Protein AF-A0A1I0FCU1-F1 (afdb_monomer)

Foldseek 3Di:
DPDDPVNCVPPVVVVVVVVVVVVVVVVVVVPDDPPPDPPPDDDD

pLDDT: mean 72.68, std 8.8, range [52.66, 88.81]

Structure (mmCIF, N/CA/C/O backbone):
data_AF-A0A1I0FCU1-F1
#
_entry.id   AF-A0A1I0FCU1-F1
#
loop_
_atom_site.group_PDB
_atom_site.id
_atom_site.type_symbol
_atom_site.label_atom_id
_atom_site.label_alt_id
_atom_site.label_comp_id
_atom_site.label_asym_id
_atom_site.label_entity_id
_atom_site.label_seq_id
_atom_site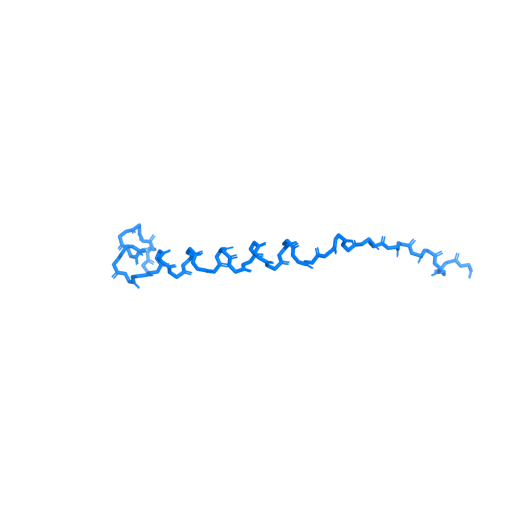.pdbx_PDB_ins_code
_atom_site.Cartn_x
_atom_site.Cartn_y
_atom_site.Cartn_z
_atom_site.occupancy
_atom_site.B_iso_or_equiv
_atom_site.auth_seq_id
_atom_site.auth_comp_id
_atom_site.auth_asym_id
_atom_site.auth_atom_id
_atom_site.pdbx_PDB_model_num
ATOM 1 N N . MET A 1 1 ? -22.028 -7.455 4.280 1.00 68.44 1 MET A N 1
ATOM 2 C CA . MET A 1 1 ? -22.104 -6.192 5.042 1.00 68.44 1 MET A CA 1
ATOM 3 C C . MET A 1 1 ? -21.351 -5.138 4.253 1.00 68.44 1 MET A C 1
ATOM 5 O O . MET A 1 1 ? -20.341 -5.511 3.664 1.00 68.44 1 MET A O 1
ATOM 9 N N . PRO A 1 2 ? -21.851 -3.896 4.153 1.00 76.00 2 PRO A N 1
ATOM 10 C CA . PRO A 1 2 ? -21.069 -2.806 3.580 1.00 76.00 2 PRO A CA 1
ATOM 11 C C . PRO A 1 2 ? -19.867 -2.546 4.493 1.00 76.00 2 PRO A C 1
ATOM 13 O O . PRO A 1 2 ? -20.046 -2.482 5.705 1.00 76.00 2 PRO A O 1
ATOM 16 N N . LEU A 1 3 ? -18.668 -2.463 3.918 1.00 64.88 3 LEU A N 1
ATOM 17 C CA . LEU A 1 3 ? -17.469 -2.058 4.651 1.00 64.88 3 LEU A CA 1
ATOM 18 C C . LEU A 1 3 ? -17.656 -0.602 5.082 1.00 64.88 3 LEU A C 1
ATOM 20 O O . LEU A 1 3 ? -17.920 0.248 4.229 1.00 64.88 3 LEU A O 1
ATOM 24 N N . THR A 1 4 ? -17.575 -0.331 6.382 1.00 75.06 4 THR A N 1
ATOM 25 C CA . THR A 1 4 ? -17.654 1.031 6.926 1.00 75.06 4 THR A CA 1
ATOM 26 C C . THR A 1 4 ? -16.275 1.508 7.359 1.00 75.06 4 THR A C 1
ATOM 28 O O . THR A 1 4 ? -15.394 0.700 7.644 1.00 75.06 4 THR A O 1
ATOM 31 N N . ASP A 1 5 ? -16.080 2.824 7.438 1.00 70.00 5 ASP A N 1
ATOM 32 C CA . ASP A 1 5 ? -14.800 3.428 7.841 1.00 70.00 5 ASP A CA 1
ATOM 33 C C . ASP A 1 5 ? -14.308 2.911 9.213 1.00 70.00 5 ASP A C 1
ATOM 35 O O . ASP A 1 5 ? -13.108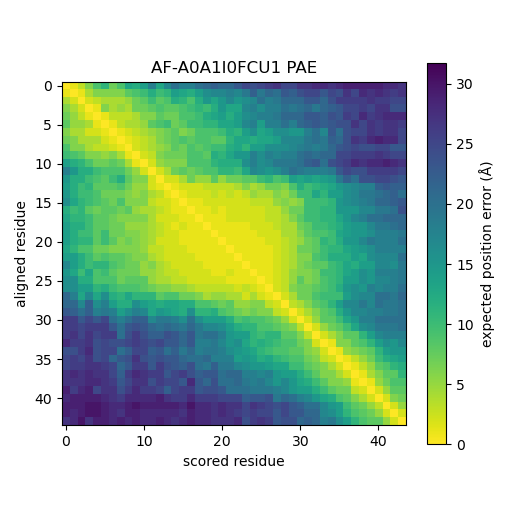 2.749 9.436 1.00 70.00 5 ASP A O 1
ATOM 39 N N . ASP A 1 6 ? -15.233 2.541 10.106 1.00 72.88 6 ASP A N 1
ATOM 40 C CA . ASP A 1 6 ? -14.933 1.925 11.405 1.00 72.88 6 ASP A CA 1
ATOM 41 C C . ASP A 1 6 ? -14.242 0.553 11.286 1.00 72.88 6 ASP A C 1
ATOM 43 O O . ASP A 1 6 ? -13.436 0.196 12.150 1.00 72.88 6 ASP A O 1
ATOM 47 N N . ASP A 1 7 ? -14.527 -0.214 10.229 1.00 71.44 7 ASP A N 1
ATOM 48 C CA . ASP A 1 7 ? -13.903 -1.519 9.968 1.00 71.44 7 ASP A CA 1
ATOM 49 C C . ASP A 1 7 ? -12.436 -1.368 9.521 1.00 71.44 7 ASP A C 1
ATOM 51 O O . ASP A 1 7 ? -11.631 -2.287 9.685 1.00 71.44 7 ASP A O 1
ATOM 55 N N . PHE A 1 8 ? -12.063 -0.203 8.979 1.00 65.69 8 PHE A N 1
ATOM 56 C CA . PHE A 1 8 ? -10.683 0.105 8.591 1.00 65.69 8 PHE A CA 1
ATOM 57 C C . PHE A 1 8 ? -9.825 0.517 9.790 1.00 65.69 8 PHE A C 1
ATOM 59 O O . PHE A 1 8 ? -8.650 0.147 9.856 1.00 65.69 8 PHE A O 1
ATOM 66 N N . LEU A 1 9 ? -10.412 1.244 10.748 1.00 67.56 9 LEU A N 1
ATOM 67 C CA . LEU A 1 9 ? -9.728 1.652 11.977 1.00 67.56 9 LEU A CA 1
ATOM 68 C C . LEU A 1 9 ? -9.607 0.511 12.998 1.00 67.56 9 LEU A C 1
ATOM 70 O O . LEU A 1 9 ? -8.604 0.439 13.702 1.00 67.56 9 LEU A O 1
ATOM 74 N N . LYS A 1 10 ? -10.608 -0.374 13.105 1.00 69.38 10 LYS A N 1
ATOM 75 C CA . LYS A 1 10 ? -10.627 -1.434 14.133 1.00 69.38 10 LYS A CA 1
ATOM 76 C C . LYS A 1 10 ? -9.664 -2.589 13.877 1.00 69.38 10 LYS A C 1
ATOM 78 O O . LYS A 1 10 ? -9.163 -3.163 14.837 1.00 69.38 10 LYS A O 1
ATOM 83 N N . ASP A 1 11 ? -9.403 -2.922 12.617 1.00 64.31 11 ASP A N 1
ATOM 84 C CA . ASP A 1 11 ? -8.655 -4.133 12.252 1.00 64.31 11 ASP A CA 1
ATOM 85 C C . ASP A 1 11 ? -7.156 -3.879 11.970 1.00 64.31 11 ASP A C 1
ATOM 87 O O . ASP A 1 11 ? -6.504 -4.723 11.358 1.00 64.31 11 ASP A O 1
ATOM 91 N N . SER A 1 12 ? -6.593 -2.716 12.342 1.00 62.88 12 SER A N 1
ATOM 92 C CA . SER A 1 12 ? -5.235 -2.269 11.931 1.00 62.88 12 SER A CA 1
ATOM 93 C C . SER A 1 12 ? -5.016 -2.245 10.406 1.00 62.88 12 SER A C 1
ATOM 95 O O . SER A 1 12 ? -3.895 -2.102 9.921 1.00 62.88 12 SER A O 1
ATOM 97 N N . LYS A 1 13 ? -6.093 -2.336 9.615 1.00 71.56 13 LYS A N 1
ATOM 98 C CA . LYS A 1 13 ? -6.037 -2.343 8.148 1.00 71.56 13 LYS A CA 1
ATOM 99 C C . LYS A 1 13 ? -5.501 -1.030 7.602 1.00 71.56 13 LYS A C 1
ATOM 101 O O . LYS A 1 13 ? -4.830 -1.044 6.583 1.00 71.56 13 LYS A O 1
ATOM 106 N N . LEU A 1 14 ? -5.773 0.089 8.275 1.00 74.81 14 LEU A N 1
ATOM 107 C CA . LEU A 1 14 ? -5.254 1.394 7.871 1.00 74.81 14 LEU A CA 1
ATOM 108 C C . LEU A 1 14 ? -3.718 1.432 7.863 1.00 74.81 14 LEU A C 1
ATOM 110 O O . LEU A 1 14 ? -3.128 1.918 6.905 1.00 74.81 14 LEU A O 1
ATOM 114 N N . GLU A 1 15 ? -3.076 0.880 8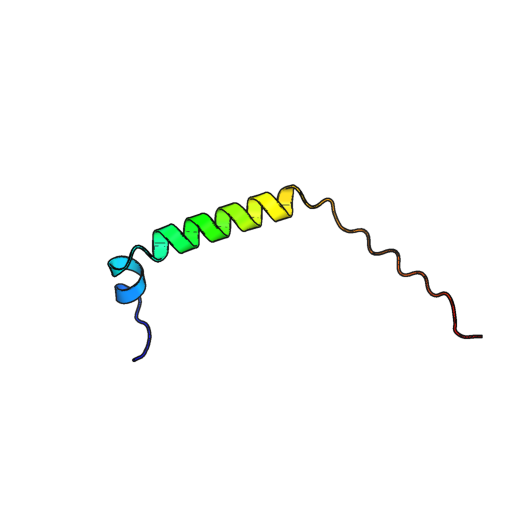.894 1.00 79.19 15 GLU A N 1
ATOM 115 C CA . GLU A 1 15 ? -1.612 0.786 8.967 1.00 79.19 15 GLU A CA 1
ATOM 116 C C . GLU A 1 15 ? -1.066 -0.131 7.868 1.00 79.19 15 GLU A C 1
ATOM 118 O O . GLU A 1 15 ? -0.109 0.229 7.190 1.00 79.19 15 GLU A O 1
ATOM 123 N N . LEU A 1 16 ? -1.739 -1.260 7.622 1.00 81.75 16 LEU A N 1
ATOM 124 C CA . LEU A 1 16 ? -1.393 -2.178 6.536 1.00 81.75 16 LEU A CA 1
ATOM 125 C C . LEU A 1 16 ? -1.512 -1.513 5.155 1.00 81.75 16 LEU A C 1
ATOM 127 O O . LEU A 1 16 ? -0.651 -1.700 4.301 1.00 81.75 16 LEU A O 1
ATOM 131 N N . TYR A 1 17 ? -2.567 -0.730 4.918 1.00 83.19 17 TYR A N 1
ATOM 132 C CA . TYR A 1 17 ? -2.718 0.014 3.669 1.00 83.19 17 TYR A CA 1
ATOM 133 C C . TYR A 1 17 ? -1.611 1.053 3.500 1.00 83.19 17 TYR A C 1
ATOM 135 O O . TYR A 1 17 ? -1.087 1.182 2.397 1.00 83.19 17 TYR A O 1
ATOM 143 N N . ASN A 1 18 ? -1.222 1.744 4.574 1.00 85.06 18 ASN A N 1
ATOM 144 C CA . ASN A 1 18 ? -0.110 2.690 4.528 1.00 85.06 18 ASN A CA 1
ATOM 145 C C . ASN A 1 18 ? 1.207 1.988 4.158 1.00 85.06 18 ASN A C 1
ATOM 147 O O . ASN A 1 18 ? 1.890 2.442 3.245 1.00 85.06 18 ASN A O 1
ATOM 151 N N . GLU A 1 19 ? 1.516 0.847 4.779 1.00 86.69 19 GLU A N 1
ATOM 152 C CA . GLU A 1 19 ? 2.719 0.058 4.470 1.00 86.69 19 GLU A CA 1
ATOM 153 C C . GLU A 1 19 ? 2.739 -0.418 3.006 1.00 86.69 19 GLU A C 1
ATOM 155 O O . GLU A 1 19 ? 3.757 -0.318 2.317 1.00 86.69 19 GLU A O 1
ATOM 160 N N . VAL A 1 20 ? 1.595 -0.883 2.492 1.00 88.62 20 VAL A N 1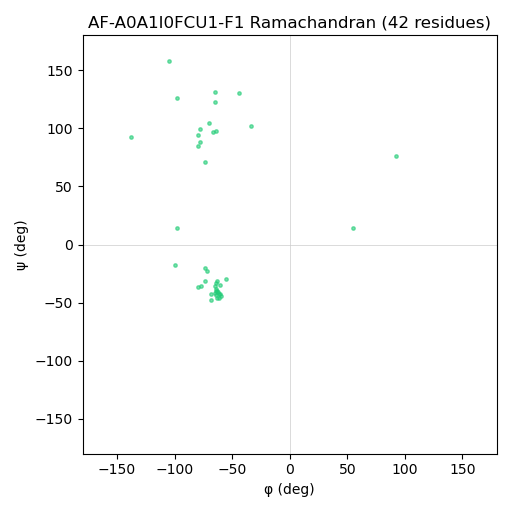
ATOM 161 C CA . VAL A 1 20 ? 1.462 -1.302 1.089 1.00 88.62 20 VAL A CA 1
ATOM 162 C C . VAL A 1 20 ? 1.680 -0.125 0.136 1.00 88.62 20 VAL A C 1
ATOM 164 O O . VAL A 1 20 ? 2.379 -0.278 -0.864 1.00 88.62 20 VAL A O 1
ATOM 167 N N . ILE A 1 21 ? 1.113 1.046 0.435 1.00 87.00 21 ILE A N 1
ATOM 168 C CA . ILE A 1 21 ? 1.279 2.249 -0.393 1.00 87.00 21 ILE A CA 1
ATOM 169 C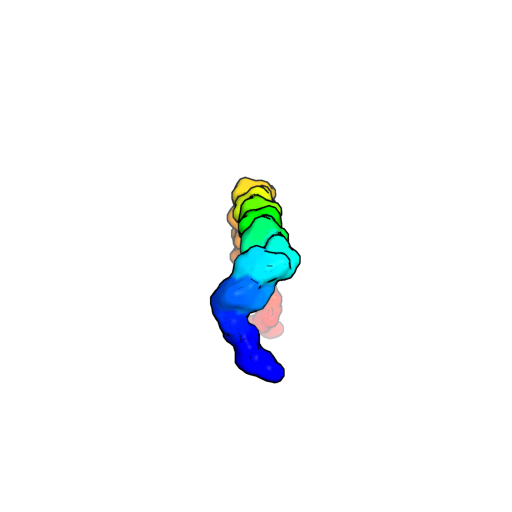 C . ILE A 1 21 ? 2.750 2.679 -0.429 1.00 87.00 21 ILE A C 1
ATOM 171 O O . ILE A 1 21 ? 3.277 2.936 -1.511 1.00 87.00 21 ILE A O 1
ATOM 175 N N . GLU A 1 22 ? 3.430 2.708 0.718 1.00 88.81 22 GLU A N 1
ATOM 176 C CA . GLU A 1 22 ? 4.852 3.064 0.798 1.00 88.81 22 GLU A CA 1
ATOM 177 C C . GLU A 1 22 ? 5.733 2.075 0.018 1.00 88.81 22 GLU A C 1
ATOM 179 O O . GLU A 1 22 ? 6.630 2.490 -0.718 1.00 88.81 22 GLU A O 1
ATOM 184 N N . SER A 1 23 ? 5.444 0.772 0.102 1.00 86.38 23 SER A N 1
ATOM 185 C CA . SER A 1 23 ? 6.154 -0.253 -0.672 1.00 86.38 23 SER A CA 1
ATOM 186 C C . SER A 1 23 ? 5.973 -0.082 -2.183 1.00 86.38 23 SER A C 1
ATOM 188 O O . SER A 1 23 ? 6.927 -0.284 -2.933 1.00 86.38 23 SER A O 1
ATOM 190 N N . LEU A 1 24 ? 4.769 0.269 -2.640 1.00 85.31 24 LEU A N 1
ATOM 191 C CA . LEU A 1 24 ? 4.484 0.487 -4.062 1.00 85.31 24 LEU A CA 1
ATOM 192 C C . LEU A 1 24 ? 5.201 1.732 -4.591 1.00 85.31 24 LEU A C 1
ATOM 194 O O . LEU A 1 24 ? 5.810 1.679 -5.653 1.00 85.31 24 LEU A O 1
ATOM 198 N N . GLN A 1 25 ? 5.200 2.825 -3.825 1.00 83.00 25 GLN A N 1
ATOM 199 C CA . GLN A 1 25 ? 5.931 4.045 -4.182 1.00 83.00 25 GLN A CA 1
ATOM 200 C C . GLN A 1 25 ? 7.446 3.820 -4.219 1.00 83.00 25 GLN A C 1
ATOM 202 O O . GLN A 1 25 ? 8.135 4.346 -5.091 1.00 83.00 25 GLN A O 1
ATOM 207 N N . ALA A 1 26 ? 7.977 3.016 -3.295 1.00 82.69 26 ALA A N 1
ATOM 208 C CA . ALA A 1 26 ? 9.385 2.637 -3.308 1.00 82.69 26 ALA A CA 1
ATOM 209 C C . ALA A 1 26 ? 9.742 1.788 -4.539 1.00 82.69 26 ALA A C 1
ATOM 211 O O . ALA A 1 26 ? 10.843 1.931 -5.066 1.00 82.69 26 ALA A O 1
ATOM 212 N N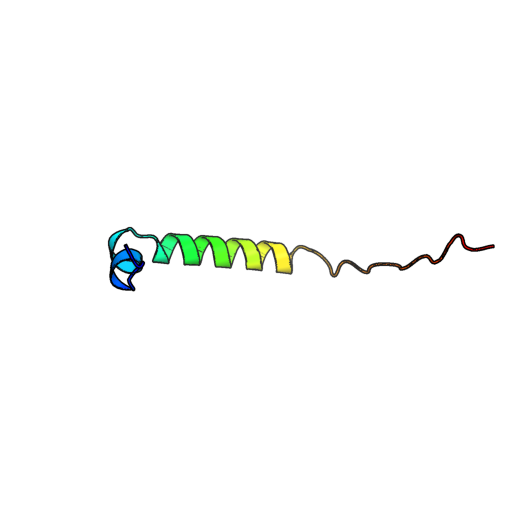 . GLN A 1 27 ? 8.840 0.921 -5.007 1.00 77.94 27 GLN A N 1
ATOM 213 C CA . GLN A 1 27 ? 9.027 0.167 -6.251 1.00 77.94 27 GLN A CA 1
ATOM 214 C C . GLN A 1 27 ? 8.969 1.083 -7.474 1.00 77.94 27 GLN A C 1
ATOM 216 O O . GLN A 1 27 ? 9.893 1.058 -8.274 1.00 77.94 27 GLN A O 1
ATOM 221 N N . GLU A 1 28 ? 7.972 1.964 -7.562 1.00 70.62 28 GLU A N 1
ATOM 222 C CA . GLU A 1 28 ? 7.816 2.914 -8.672 1.00 70.62 28 GLU A CA 1
ATOM 223 C C . GLU A 1 28 ? 9.009 3.877 -8.796 1.00 70.62 28 GLU A C 1
ATOM 225 O O . GLU A 1 28 ? 9.429 4.205 -9.896 1.00 70.62 28 GLU A O 1
ATOM 230 N N . HIS A 1 29 ? 9.616 4.291 -7.678 1.00 62.94 29 HIS A N 1
ATOM 231 C CA . HIS A 1 29 ? 10.827 5.120 -7.704 1.00 62.94 29 HIS A CA 1
ATOM 232 C C . HIS A 1 29 ? 12.093 4.341 -8.125 1.00 62.94 29 HIS A C 1
ATOM 234 O O . HIS A 1 29 ? 13.094 4.954 -8.494 1.00 62.94 29 HIS A O 1
ATOM 240 N N . ASN A 1 30 ? 12.103 3.008 -8.022 1.00 63.53 30 ASN A N 1
ATOM 241 C CA . ASN A 1 30 ? 13.241 2.173 -8.433 1.00 63.53 30 ASN A CA 1
ATOM 242 C C . ASN A 1 30 ? 13.055 1.534 -9.816 1.00 63.53 30 ASN A C 1
ATOM 244 O O . ASN A 1 30 ? 14.042 1.101 -10.410 1.00 63.53 30 ASN A O 1
ATOM 248 N N . ASP A 1 31 ? 11.825 1.474 -10.319 1.00 61.25 31 ASP A N 1
ATOM 249 C CA . ASP A 1 31 ? 11.534 1.075 -11.687 1.00 61.25 31 ASP A CA 1
ATOM 250 C C . ASP A 1 31 ? 11.809 2.276 -12.603 1.00 61.25 31 ASP A C 1
ATOM 252 O O . ASP A 1 31 ? 10.974 3.161 -12.783 1.00 61.25 31 ASP A O 1
ATOM 256 N N . ASP A 1 32 ? 13.030 2.316 -13.147 1.00 63.66 32 ASP A N 1
ATOM 257 C CA . ASP A 1 32 ? 13.423 3.225 -14.225 1.00 63.66 32 ASP A CA 1
ATOM 258 C C . ASP A 1 32 ? 12.322 3.268 -15.298 1.00 63.66 32 ASP A C 1
ATOM 260 O O . ASP A 1 32 ? 11.881 2.209 -15.755 1.00 63.66 32 ASP A O 1
ATOM 264 N N . ASP A 1 33 ? 11.905 4.481 -15.694 1.00 64.75 33 ASP A N 1
ATOM 265 C CA . ASP A 1 33 ? 10.935 4.762 -16.764 1.00 64.75 33 ASP A CA 1
ATOM 266 C C . ASP A 1 33 ? 11.055 3.716 -17.881 1.00 64.75 33 ASP A C 1
ATOM 268 O O . ASP A 1 33 ? 11.988 3.751 -18.695 1.00 64.75 33 ASP A O 1
ATOM 272 N N . ILE A 1 34 ? 10.128 2.751 -17.902 1.00 66.31 34 ILE A N 1
ATOM 273 C CA . ILE A 1 34 ? 10.135 1.680 -18.896 1.00 66.31 34 ILE A CA 1
ATOM 274 C C . ILE A 1 34 ? 9.853 2.343 -20.240 1.00 66.31 34 ILE A C 1
ATOM 276 O O . ILE A 1 34 ? 8.711 2.634 -20.601 1.00 66.31 34 ILE A O 1
ATOM 280 N N . ASN A 1 35 ? 10.924 2.622 -20.975 1.00 67.12 35 ASN A N 1
ATOM 281 C CA . ASN A 1 35 ? 10.855 3.258 -22.273 1.00 67.12 35 ASN A CA 1
ATOM 282 C C . ASN A 1 35 ? 10.430 2.188 -23.282 1.00 67.12 35 ASN A C 1
ATOM 284 O O . ASN A 1 35 ? 11.256 1.459 -23.832 1.00 67.12 35 ASN A O 1
ATOM 288 N N . TYR A 1 36 ? 9.116 2.028 -23.450 1.00 69.50 36 TYR A N 1
ATOM 289 C CA . TYR A 1 36 ? 8.543 1.093 -24.410 1.00 69.50 36 TYR A CA 1
ATOM 290 C C . TYR A 1 36 ? 8.931 1.526 -25.8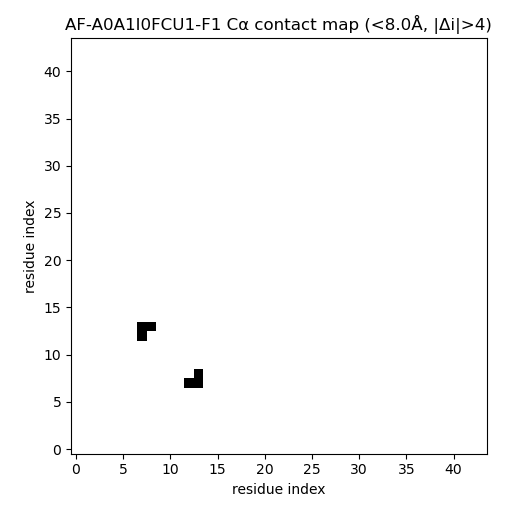27 1.00 69.50 36 TYR A C 1
ATOM 292 O O . TYR A 1 36 ? 8.304 2.396 -26.432 1.00 69.50 36 TYR A O 1
ATOM 300 N N . GLN A 1 37 ? 9.977 0.903 -26.361 1.00 71.88 37 GLN A N 1
ATOM 301 C CA . GLN A 1 37 ? 10.330 1.001 -27.767 1.00 71.88 37 GLN A CA 1
ATOM 302 C C . GLN A 1 37 ? 9.265 0.233 -28.566 1.00 71.88 37 GLN A C 1
ATOM 304 O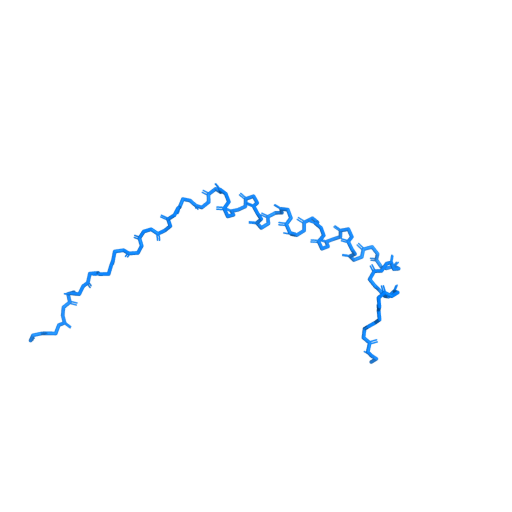 O . GLN A 1 37 ? 9.206 -0.996 -28.539 1.00 71.88 37 GLN A O 1
ATOM 309 N N . PHE A 1 38 ? 8.364 0.963 -29.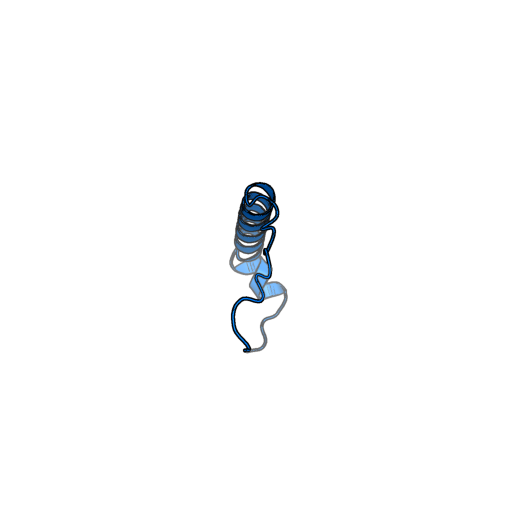225 1.00 71.31 38 PHE A N 1
ATOM 310 C CA . PHE A 1 38 ? 7.376 0.373 -30.125 1.00 71.31 38 PHE A CA 1
ATOM 311 C C . PHE A 1 38 ? 8.045 0.079 -31.471 1.00 71.31 38 PHE A C 1
ATOM 313 O O . PHE A 1 38 ? 8.005 0.899 -32.390 1.00 71.31 38 PHE A O 1
ATOM 320 N N . ASP A 1 39 ? 8.698 -1.077 -31.570 1.00 73.94 39 ASP A N 1
ATOM 321 C CA . ASP A 1 39 ? 9.266 -1.551 -32.828 1.00 73.94 39 ASP A CA 1
ATOM 322 C C . ASP A 1 39 ? 8.138 -2.129 -33.697 1.00 73.94 39 ASP A C 1
ATOM 324 O O . ASP A 1 39 ? 7.675 -3.253 -33.503 1.00 73.94 39 ASP A O 1
ATOM 328 N N . LEU A 1 40 ? 7.658 -1.324 -34.651 1.00 72.06 40 LEU A N 1
ATOM 329 C CA . LEU A 1 40 ? 6.790 -1.775 -35.742 1.00 72.06 40 LEU A CA 1
ATOM 330 C C . LEU A 1 40 ? 7.617 -2.575 -36.755 1.00 72.06 40 LEU A C 1
ATOM 332 O O . LEU A 1 40 ? 7.881 -2.104 -37.863 1.00 72.06 40 LEU A O 1
ATOM 336 N N . GLU A 1 41 ? 8.043 -3.774 -36.380 1.00 71.38 41 GLU A N 1
ATOM 337 C CA . GLU A 1 41 ? 8.471 -4.773 -37.353 1.00 71.38 41 GLU A CA 1
ATOM 338 C C . GLU A 1 41 ? 7.312 -5.751 -37.604 1.00 71.38 41 GLU A C 1
ATOM 340 O O . GLU A 1 41 ? 6.750 -6.322 -36.674 1.00 71.38 41 GLU A O 1
ATOM 345 N N . ASP A 1 42 ? 6.975 -5.886 -38.890 1.00 61.97 42 ASP A N 1
ATOM 346 C CA . ASP A 1 42 ? 6.016 -6.808 -39.521 1.00 61.97 42 ASP A CA 1
ATOM 347 C C . ASP A 1 42 ? 4.554 -6.359 -39.724 1.00 61.97 42 ASP A C 1
ATOM 349 O O . ASP A 1 42 ? 3.623 -6.896 -39.135 1.00 61.97 42 ASP A O 1
ATOM 353 N N . GLU A 1 43 ? 4.342 -5.509 -40.739 1.00 62.69 43 GLU A N 1
ATOM 354 C CA . GLU A 1 43 ? 3.302 -5.761 -41.757 1.00 62.69 43 GLU A CA 1
ATOM 355 C C . GLU A 1 43 ? 3.860 -5.414 -43.155 1.00 62.69 43 GLU A C 1
ATOM 357 O O . GLU A 1 43 ? 3.812 -4.263 -43.603 1.00 62.69 43 GLU A O 1
ATOM 362 N N . LYS A 1 44 ? 4.419 -6.406 -43.861 1.00 52.66 44 LYS A N 1
ATOM 363 C CA . LYS A 1 44 ? 4.687 -6.327 -45.306 1.00 52.66 44 LYS A CA 1
ATOM 364 C C . LYS A 1 44 ? 4.383 -7.634 -46.018 1.00 52.66 44 LYS A C 1
ATOM 366 O O . LYS A 1 44 ? 4.724 -8.698 -45.460 1.00 52.66 44 LYS A O 1
#

Secondary structure (DSSP, 8-state):
----HHHHHHTSHHHHHHHHHHHHHHHHHHS-------------

Sequence (44 aa):
MPLTDDDFLKDSKLELYNEVIESLQAQEHNDDDINYQFDLEDEK

Organism: NCBI:txid69824

Mean predicted aligned error: 13.27 Å

Solvent-accessible surface area (backbone atoms only — not comparable to full-atom values): 2967 Å² total; per-residue (Å²): 130,85,89,48,76,67,62,36,66,72,66,55,44,52,61,52,50,52,54,52,51,53,53,49,52,56,46,58,75,66,53,68,82,79,77,78,77,83,74,88,76,84,91,129

Radius of gyration: 19.98 Å; Cα contacts (8 Å, |Δi|>4): 3; chains: 1; bounding box: 36×12×59 Å